Protein AF-A0A259ICT6-F1 (afdb_monomer_lite)

Secondary structure (DSSP, 8-state):
----SEEEEEEETTS-EEEEEEESSS-------SEEEEEEEEETTEEEEEEEEE-SSS---------

Foldseek 3Di:
DQDFQKWKWKAAPVRDTPDTDGGRTSDDDDDDAFHWIWIWIDDPRDTDIDIDGDDRDDDDDDDDDDD

Structure (mmCIF, N/CA/C/O backbone):
data_AF-A0A259ICT6-F1
#
_entry.id   AF-A0A259ICT6-F1
#
loop_
_atom_site.group_PDB
_atom_site.id
_atom_site.type_symbol
_atom_site.label_atom_id
_atom_site.label_alt_id
_atom_site.label_comp_id
_atom_site.label_asym_id
_atom_site.label_entity_id
_atom_site.label_seq_id
_atom_site.pdbx_PDB_ins_code
_atom_site.Cartn_x
_atom_site.Cartn_y
_atom_site.Cartn_z
_atom_site.occupancy
_atom_site.B_iso_or_equiv
_atom_site.auth_seq_id
_atom_site.auth_comp_id
_atom_site.auth_asym_id
_atom_site.auth_atom_id
_atom_site.pdbx_PDB_model_num
ATOM 1 N N . VAL A 1 1 ? 5.155 6.526 -17.728 1.00 80.81 1 VA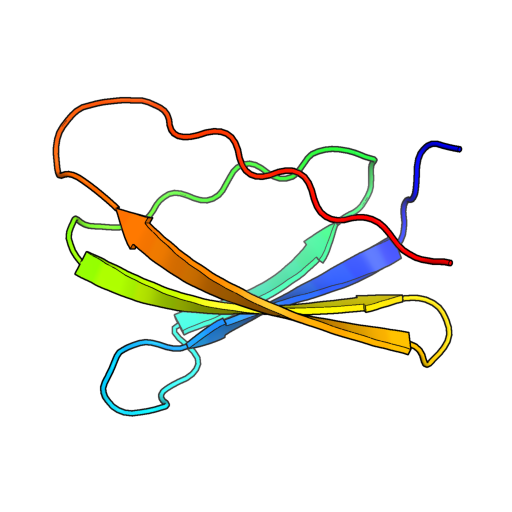L A N 1
ATOM 2 C CA . VAL A 1 1 ? 5.571 5.117 -17.916 1.00 80.81 1 VAL A CA 1
ATOM 3 C C . VAL A 1 1 ? 4.820 4.272 -16.906 1.00 80.81 1 VAL A C 1
ATOM 5 O O . VAL A 1 1 ? 4.667 4.717 -15.775 1.00 80.81 1 VAL A O 1
ATOM 8 N N . TRP A 1 2 ? 4.298 3.120 -17.318 1.00 88.25 2 TRP A N 1
ATOM 9 C CA . TRP A 1 2 ? 3.688 2.157 -16.402 1.00 88.25 2 TRP A CA 1
ATOM 10 C C . TRP A 1 2 ? 4.787 1.335 -15.731 1.00 88.25 2 TRP A C 1
ATOM 12 O O . TRP A 1 2 ? 5.694 0.865 -16.411 1.00 88.25 2 TRP A O 1
ATOM 22 N N . ILE A 1 3 ? 4.725 1.213 -14.406 1.00 89.12 3 ILE A N 1
ATOM 23 C CA . ILE A 1 3 ? 5.747 0.533 -13.604 1.00 89.12 3 ILE A CA 1
ATOM 24 C C . ILE A 1 3 ? 5.231 -0.846 -13.202 1.00 89.12 3 ILE A C 1
ATOM 26 O O . ILE A 1 3 ? 4.082 -0.979 -12.797 1.00 89.12 3 ILE A O 1
ATOM 30 N N . PHE A 1 4 ? 6.097 -1.849 -13.289 1.00 92.19 4 PHE A N 1
ATOM 31 C CA . PHE A 1 4 ? 5.898 -3.193 -12.751 1.00 92.19 4 PHE A CA 1
ATOM 32 C C . PHE A 1 4 ? 7.082 -3.536 -11.838 1.00 92.19 4 PHE A C 1
ATOM 34 O O . PHE A 1 4 ? 8.132 -2.898 -11.914 1.00 92.19 4 PHE A O 1
ATOM 41 N N . GLY A 1 5 ? 6.920 -4.508 -10.944 1.00 94.75 5 GLY A N 1
ATOM 42 C CA . GLY A 1 5 ? 7.965 -4.903 -9.995 1.00 94.75 5 GLY A CA 1
ATOM 43 C C . GLY A 1 5 ? 8.141 -3.947 -8.808 1.00 94.75 5 GLY A C 1
ATOM 44 O O . GLY A 1 5 ? 9.106 -4.071 -8.058 1.00 94.75 5 GLY A O 1
ATOM 45 N N . ALA A 1 6 ? 7.234 -2.986 -8.608 1.00 96.38 6 ALA A N 1
ATOM 46 C CA . ALA A 1 6 ? 7.251 -2.147 -7.412 1.00 96.38 6 ALA A CA 1
ATOM 47 C C . ALA A 1 6 ? 6.866 -2.984 -6.184 1.00 96.38 6 ALA A C 1
ATOM 49 O O . ALA A 1 6 ? 5.862 -3.695 -6.201 1.00 96.38 6 ALA A O 1
ATOM 50 N N . LYS A 1 7 ? 7.635 -2.879 -5.100 1.00 97.81 7 LYS A N 1
ATOM 51 C CA . LYS A 1 7 ? 7.306 -3.518 -3.822 1.00 97.81 7 LYS A CA 1
ATOM 52 C C . LYS A 1 7 ? 6.431 -2.582 -2.995 1.00 97.81 7 LYS A C 1
ATOM 54 O O . LYS A 1 7 ? 6.792 -1.424 -2.788 1.00 97.81 7 LYS A O 1
ATOM 59 N N . ILE A 1 8 ? 5.284 -3.081 -2.551 1.00 97.94 8 ILE A N 1
ATOM 60 C CA . ILE A 1 8 ? 4.269 -2.349 -1.797 1.00 97.94 8 ILE A CA 1
ATOM 61 C C . ILE A 1 8 ? 4.193 -2.940 -0.396 1.00 97.94 8 ILE A C 1
ATOM 63 O O . ILE A 1 8 ? 3.830 -4.103 -0.221 1.00 97.94 8 ILE A O 1
ATOM 67 N N . LYS A 1 9 ? 4.497 -2.115 0.602 1.00 98.38 9 LYS A N 1
ATOM 68 C CA . LYS A 1 9 ? 4.331 -2.428 2.017 1.00 98.38 9 LYS A CA 1
ATOM 69 C C . LYS A 1 9 ? 3.274 -1.510 2.615 1.00 98.38 9 LYS A C 1
ATOM 71 O O . LYS A 1 9 ? 3.283 -0.310 2.349 1.00 98.38 9 LYS A O 1
ATOM 76 N N . ILE A 1 10 ? 2.368 -2.054 3.421 1.00 98.44 10 ILE A N 1
ATOM 77 C CA . ILE A 1 10 ? 1.337 -1.276 4.115 1.00 98.44 10 ILE A CA 1
ATOM 78 C C . ILE A 1 10 ? 1.466 -1.497 5.612 1.00 98.44 10 ILE A C 1
ATOM 80 O O . ILE A 1 10 ? 1.511 -2.636 6.081 1.00 98.44 10 ILE A O 1
ATOM 84 N N . LEU A 1 11 ? 1.514 -0.389 6.344 1.00 98.75 11 LEU A N 1
ATOM 85 C CA . LEU A 1 11 ? 1.572 -0.358 7.792 1.00 98.75 11 LEU A CA 1
ATOM 86 C C . LEU A 1 11 ? 0.262 0.184 8.359 1.00 98.75 11 LEU A C 1
ATOM 88 O O . LEU A 1 11 ? -0.319 1.122 7.808 1.00 98.75 11 LEU A O 1
ATOM 92 N N . ASN A 1 12 ? -0.193 -0.395 9.468 1.00 97.81 12 ASN A N 1
ATOM 93 C CA . ASN A 1 12 ? -1.277 0.175 10.269 1.00 97.81 12 ASN A CA 1
ATOM 94 C C . ASN A 1 12 ? -0.755 1.288 11.204 1.00 97.81 12 ASN A C 1
ATOM 96 O O . ASN A 1 12 ? 0.438 1.588 11.241 1.00 97.81 12 ASN A O 1
ATOM 100 N N . THR A 1 13 ? -1.645 1.886 11.996 1.00 97.50 13 THR A N 1
ATOM 101 C CA . THR A 1 13 ? -1.310 2.958 12.954 1.00 97.50 13 THR A CA 1
ATOM 102 C C . THR A 1 13 ? -0.361 2.533 14.080 1.00 97.50 13 THR A C 1
ATOM 104 O O . THR A 1 13 ? 0.222 3.392 14.734 1.00 97.50 13 THR A O 1
ATOM 107 N N . MET A 1 14 ? -0.169 1.229 14.296 1.00 97.88 14 MET A N 1
ATOM 108 C CA . MET A 1 14 ? 0.792 0.675 15.256 1.00 97.88 14 MET A CA 1
ATOM 109 C C . MET A 1 14 ? 2.156 0.367 14.613 1.00 97.88 14 MET A C 1
ATOM 111 O O . MET A 1 14 ? 2.974 -0.323 15.218 1.00 9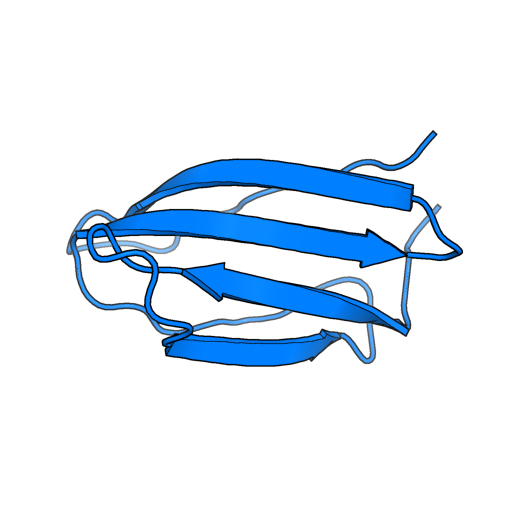7.88 14 MET A O 1
ATOM 115 N N . ASN A 1 15 ? 2.405 0.837 13.384 1.00 97.06 15 ASN A N 1
ATOM 116 C CA . ASN A 1 15 ? 3.595 0.532 12.580 1.00 97.06 15 ASN A CA 1
ATOM 117 C C . ASN A 1 15 ? 3.799 -0.968 12.296 1.00 97.06 15 ASN A C 1
ATOM 119 O O . ASN A 1 15 ? 4.908 -1.404 11.985 1.00 97.06 15 ASN A O 1
ATOM 123 N N . GLN A 1 16 ? 2.739 -1.774 12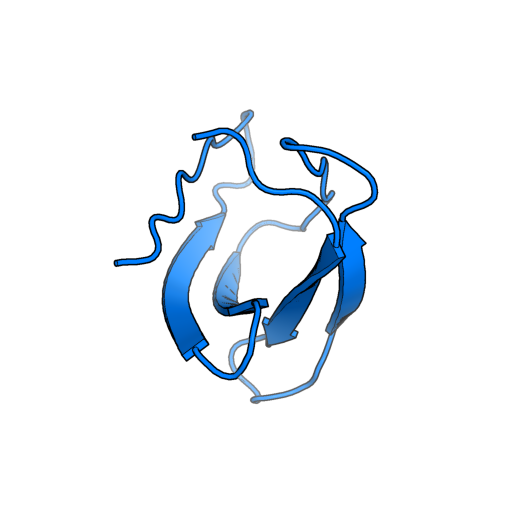.372 1.00 98.12 16 GLN A N 1
ATOM 124 C CA . GLN A 1 16 ? 2.805 -3.187 12.012 1.00 98.12 16 GLN A CA 1
ATOM 125 C C . GLN A 1 16 ? 2.597 -3.346 10.511 1.00 98.12 16 GLN A C 1
ATOM 127 O O . GLN A 1 16 ? 1.674 -2.759 9.945 1.00 98.12 16 GLN A O 1
ATOM 132 N N . VAL A 1 17 ? 3.425 -4.176 9.879 1.00 98.25 17 VAL A N 1
ATOM 133 C CA . VAL A 1 17 ? 3.262 -4.543 8.471 1.00 98.25 17 VAL A CA 1
ATOM 134 C C . VAL A 1 17 ? 2.080 -5.495 8.342 1.00 98.25 17 VAL A C 1
ATOM 136 O O . VAL A 1 17 ? 2.124 -6.611 8.852 1.00 98.25 17 VAL A O 1
ATOM 139 N N . ILE A 1 18 ? 1.034 -5.052 7.653 1.00 97.75 18 ILE A N 1
ATOM 140 C CA . ILE A 1 18 ? -0.178 -5.848 7.402 1.00 97.75 18 ILE A CA 1
ATOM 141 C C . ILE A 1 18 ? -0.261 -6.352 5.959 1.00 97.75 18 ILE A C 1
ATOM 143 O O . ILE A 1 18 ? -1.098 -7.189 5.637 1.00 97.75 18 ILE A O 1
ATOM 147 N N . PHE A 1 19 ? 0.601 -5.830 5.086 1.00 97.88 19 PHE A N 1
ATOM 148 C CA . PHE A 1 19 ? 0.728 -6.247 3.698 1.00 97.88 19 PHE A CA 1
ATOM 149 C C . PHE A 1 19 ? 2.154 -5.979 3.217 1.00 97.88 19 PHE A C 1
ATOM 151 O O . PHE A 1 19 ? 2.691 -4.898 3.468 1.00 97.88 19 PHE A O 1
ATOM 158 N N . ASP A 1 20 ? 2.751 -6.941 2.518 1.00 97.94 20 ASP A N 1
ATOM 159 C CA . ASP A 1 20 ? 4.054 -6.810 1.865 1.00 97.94 20 ASP A CA 1
ATOM 160 C C . ASP A 1 20 ? 4.077 -7.710 0.620 1.00 97.94 20 ASP A C 1
ATOM 162 O O . ASP A 1 20 ? 4.113 -8.936 0.736 1.00 97.94 20 ASP A O 1
ATOM 166 N N . ALA A 1 21 ? 3.993 -7.108 -0.567 1.00 97.38 21 ALA A N 1
ATOM 167 C CA . ALA A 1 21 ? 4.002 -7.837 -1.834 1.00 97.38 21 ALA A CA 1
ATOM 168 C C . ALA A 1 21 ? 4.618 -7.010 -2.967 1.00 97.38 21 ALA A C 1
ATOM 170 O O . ALA A 1 21 ? 4.671 -5.780 -2.916 1.00 97.38 21 ALA A O 1
ATOM 171 N N . GLN A 1 22 ? 5.054 -7.691 -4.025 1.00 97.00 22 GLN A N 1
ATOM 172 C CA . GLN A 1 22 ? 5.442 -7.053 -5.278 1.00 97.00 22 GLN A CA 1
ATOM 173 C C . GLN A 1 22 ? 4.224 -6.922 -6.198 1.00 97.00 22 GLN A C 1
ATOM 175 O O . GLN A 1 22 ? 3.427 -7.847 -6.318 1.00 97.00 22 GLN A O 1
ATOM 180 N N . ALA A 1 23 ? 4.078 -5.773 -6.852 1.00 95.69 23 ALA A N 1
ATOM 181 C CA . ALA A 1 23 ? 3.103 -5.588 -7.915 1.00 95.69 23 ALA A CA 1
ATOM 182 C C . ALA A 1 23 ? 3.667 -6.137 -9.234 1.00 95.69 23 ALA A C 1
ATOM 184 O O . ALA A 1 23 ? 4.638 -5.598 -9.767 1.00 95.69 23 ALA A O 1
ATOM 185 N N . ASP A 1 24 ? 3.040 -7.174 -9.785 1.00 92.19 24 ASP A N 1
ATOM 186 C CA . ASP A 1 24 ? 3.459 -7.787 -11.058 1.00 92.19 24 ASP A CA 1
ATOM 187 C C . ASP A 1 24 ? 3.091 -6.943 -12.289 1.00 92.19 24 ASP A C 1
ATOM 189 O O . ASP A 1 24 ? 3.562 -7.188 -13.398 1.00 92.19 24 ASP A O 1
ATOM 193 N N . GLY A 1 25 ? 2.275 -5.907 -12.098 1.00 93.19 25 GLY A N 1
ATOM 194 C CA . GLY A 1 25 ? 1.861 -4.975 -13.137 1.00 93.19 25 GLY A CA 1
ATOM 195 C C . GLY A 1 25 ? 1.606 -3.565 -12.595 1.00 93.19 25 GLY A C 1
ATOM 196 O O . GLY A 1 25 ? 1.869 -3.286 -11.424 1.00 93.19 25 GLY A O 1
ATOM 197 N N . PRO A 1 26 ? 1.060 -2.664 -13.432 1.00 93.25 26 PRO A N 1
ATOM 198 C CA . PRO A 1 26 ? 0.840 -1.259 -13.076 1.00 93.25 26 PRO A CA 1
ATOM 199 C C . PRO A 1 26 ? -0.257 -1.008 -12.041 1.00 93.25 26 PRO A C 1
ATOM 201 O O . PRO A 1 26 ? -0.375 0.106 -11.528 1.00 93.25 26 PRO A O 1
ATOM 204 N N . TYR A 1 27 ? -1.071 -2.020 -11.756 1.00 94.00 27 TYR A N 1
ATOM 205 C CA . TYR A 1 27 ? -2.141 -1.960 -10.776 1.00 94.00 27 TYR A CA 1
ATOM 206 C C . TYR A 1 27 ? -2.000 -3.111 -9.793 1.00 94.00 27 TYR A C 1
ATOM 208 O O . TYR A 1 27 ? -1.681 -4.234 -10.174 1.00 94.00 27 TYR A O 1
ATOM 216 N N . ILE A 1 28 ? -2.307 -2.822 -8.534 1.00 94.31 28 ILE A N 1
ATOM 217 C CA . ILE A 1 28 ? -2.473 -3.812 -7.481 1.00 94.31 28 ILE A CA 1
ATOM 218 C C . ILE A 1 28 ? -3.808 -3.536 -6.795 1.00 94.31 28 ILE A C 1
ATOM 220 O O . ILE A 1 28 ? -4.135 -2.386 -6.492 1.00 94.31 28 ILE A O 1
ATOM 224 N N . LEU A 1 29 ? -4.599 -4.586 -6.598 1.00 95.12 29 LEU A N 1
ATOM 225 C CA . LEU A 1 29 ? -5.837 -4.522 -5.831 1.00 95.12 29 LEU A CA 1
ATOM 226 C C . LEU A 1 29 ? -5.546 -5.069 -4.442 1.00 95.12 29 LEU A C 1
ATOM 228 O O . LEU A 1 29 ? -5.018 -6.169 -4.303 1.00 95.12 29 LEU A O 1
ATOM 232 N N . ILE A 1 30 ? -5.869 -4.285 -3.421 1.00 94.62 30 ILE A N 1
ATOM 233 C CA . ILE A 1 30 ? -5.605 -4.633 -2.029 1.00 94.62 30 ILE A CA 1
ATOM 234 C C . ILE A 1 30 ? -6.900 -4.419 -1.264 1.00 94.62 30 ILE A C 1
ATOM 236 O O . ILE A 1 30 ? -7.481 -3.336 -1.317 1.00 94.62 30 ILE A O 1
ATOM 240 N N . ASN A 1 31 ? -7.353 -5.461 -0.573 1.00 93.50 31 ASN A N 1
ATOM 241 C CA . ASN A 1 31 ? -8.515 -5.371 0.293 1.00 93.50 31 ASN A CA 1
ATOM 242 C C . ASN A 1 31 ? -8.058 -4.954 1.693 1.00 93.50 31 ASN A C 1
ATOM 244 O O . ASN A 1 31 ? -7.248 -5.645 2.309 1.00 93.50 31 ASN A O 1
ATOM 248 N N . LEU A 1 32 ? -8.555 -3.819 2.176 1.00 93.31 32 LEU A N 1
ATOM 249 C CA . LEU A 1 32 ? -8.251 -3.291 3.502 1.00 93.31 32 LEU A CA 1
ATOM 250 C C . LEU A 1 32 ? -9.556 -2.982 4.222 1.00 93.31 32 LEU A C 1
ATOM 252 O O . LEU A 1 32 ? -10.506 -2.473 3.628 1.00 93.31 32 LEU A O 1
ATOM 256 N N . THR A 1 33 ? -9.584 -3.257 5.520 1.00 94.19 33 THR A N 1
ATOM 257 C CA . THR A 1 33 ? -10.653 -2.772 6.392 1.00 94.19 33 THR A CA 1
ATOM 258 C C . THR A 1 33 ? -10.625 -1.246 6.472 1.00 94.19 33 THR A C 1
ATOM 260 O O . THR A 1 33 ? -9.601 -0.617 6.204 1.00 94.19 33 THR A O 1
ATOM 263 N N . ALA A 1 34 ? -11.738 -0.639 6.887 1.00 95.31 34 ALA A N 1
ATOM 264 C CA . ALA A 1 34 ? -11.767 0.791 7.175 1.00 95.31 34 ALA A CA 1
ATOM 265 C C . ALA A 1 34 ? -10.693 1.150 8.214 1.00 95.31 34 ALA A C 1
ATOM 267 O O . ALA A 1 34 ? -10.570 0.475 9.238 1.00 95.31 34 ALA A O 1
ATOM 268 N N . GLY A 1 35 ? -9.923 2.206 7.964 1.00 95.75 35 GLY A N 1
ATOM 269 C CA . GLY A 1 35 ? -8.831 2.584 8.854 1.00 95.75 35 GLY A CA 1
ATOM 270 C C . GLY A 1 35 ? -7.777 3.467 8.204 1.00 95.75 35 GLY A C 1
ATOM 271 O O . GLY A 1 35 ? -7.811 3.744 7.004 1.00 95.75 35 GLY A O 1
ATOM 272 N N . GLN A 1 36 ? -6.836 3.926 9.026 1.00 97.62 36 GLN A N 1
ATOM 273 C CA . GLN A 1 36 ? -5.698 4.718 8.581 1.00 97.62 36 GLN A CA 1
ATOM 274 C C . GLN A 1 36 ? -4.467 3.832 8.392 1.00 97.62 36 GLN A C 1
ATOM 276 O O . GLN A 1 36 ? -4.144 3.005 9.246 1.00 97.62 36 GLN A O 1
ATOM 281 N N . TYR A 1 37 ? -3.767 4.045 7.281 1.00 98.06 37 TYR A N 1
ATOM 282 C CA . TYR A 1 37 ? -2.600 3.264 6.896 1.00 98.06 37 TYR A CA 1
ATOM 283 C C . TYR A 1 37 ? -1.502 4.145 6.314 1.00 98.06 37 TYR A C 1
ATOM 285 O O . TYR A 1 37 ? -1.762 5.222 5.770 1.00 98.06 37 TYR A O 1
ATOM 293 N N . GLN A 1 38 ? -0.276 3.638 6.367 1.00 98.38 38 GLN A N 1
ATOM 294 C CA . GLN A 1 38 ? 0.854 4.175 5.626 1.00 98.38 38 GLN A CA 1
ATOM 295 C C . GLN A 1 38 ? 1.262 3.176 4.545 1.00 98.38 38 GLN A C 1
ATOM 297 O O . GLN A 1 38 ? 1.580 2.027 4.837 1.00 98.38 38 GLN A O 1
ATOM 302 N N . ILE A 1 39 ? 1.280 3.622 3.295 1.00 98.06 39 ILE A N 1
ATOM 303 C CA . ILE A 1 39 ? 1.787 2.854 2.161 1.00 98.06 39 ILE A CA 1
ATOM 304 C C . ILE A 1 39 ? 3.232 3.273 1.911 1.00 98.06 39 ILE A C 1
ATOM 306 O O . ILE A 1 39 ? 3.515 4.460 1.741 1.00 98.06 39 ILE A O 1
ATOM 310 N N . GLU A 1 40 ? 4.133 2.300 1.867 1.00 98.12 40 GLU A N 1
ATOM 311 C CA . GLU A 1 40 ? 5.514 2.440 1.418 1.00 98.12 40 GLU A CA 1
ATOM 312 C C . GLU A 1 40 ? 5.675 1.679 0.102 1.00 98.12 40 GLU A C 1
ATOM 314 O O . GLU A 1 40 ? 5.599 0.452 0.062 1.00 98.12 40 GLU A O 1
ATOM 319 N N . ALA A 1 41 ? 5.880 2.412 -0.987 1.00 97.69 41 ALA A N 1
ATOM 320 C CA . ALA A 1 41 ? 6.047 1.847 -2.316 1.00 97.69 41 ALA A CA 1
ATOM 321 C C . ALA A 1 41 ? 7.478 2.084 -2.801 1.00 97.69 41 ALA A C 1
ATOM 323 O O . ALA A 1 41 ? 7.897 3.229 -2.982 1.00 97.69 41 ALA A O 1
ATOM 324 N N . SER A 1 42 ? 8.232 1.009 -3.009 1.00 97.56 42 SER A N 1
ATOM 325 C CA . SER A 1 42 ? 9.627 1.071 -3.439 1.00 97.56 42 SER A CA 1
ATOM 326 C C . SER A 1 42 ? 9.809 0.533 -4.852 1.00 97.56 42 SER A C 1
ATOM 328 O O . SER A 1 42 ? 9.328 -0.556 -5.167 1.00 97.56 42 SER A O 1
ATOM 330 N N . TYR A 1 43 ? 10.548 1.264 -5.679 1.00 96.62 43 TYR A N 1
ATOM 331 C CA . TYR A 1 43 ? 10.894 0.866 -7.040 1.00 96.62 43 TYR A CA 1
ATOM 332 C C . TYR A 1 43 ? 12.285 1.399 -7.388 1.00 96.62 43 TYR A C 1
ATOM 334 O O . TYR A 1 43 ? 12.557 2.578 -7.169 1.00 96.62 43 TYR A O 1
ATOM 342 N N . GLN A 1 44 ? 13.170 0.526 -7.883 1.00 94.50 44 GLN A N 1
ATOM 343 C CA . GLN A 1 44 ? 14.542 0.869 -8.302 1.00 94.50 44 GLN A CA 1
ATOM 344 C C . GLN A 1 44 ? 15.313 1.739 -7.282 1.00 94.50 44 GLN A C 1
ATOM 346 O O . GLN A 1 44 ? 15.960 2.719 -7.632 1.00 94.50 44 GLN A O 1
ATOM 351 N N . GLY A 1 45 ? 15.206 1.406 -5.992 1.00 93.69 45 GLY A N 1
ATOM 352 C CA . GLY A 1 45 ? 15.875 2.134 -4.904 1.00 93.69 45 GLY A CA 1
ATOM 353 C C . GLY A 1 45 ? 15.162 3.406 -4.423 1.00 93.69 45 GLY A C 1
AT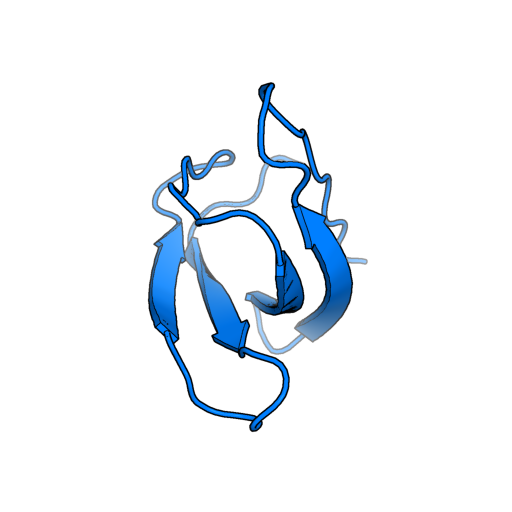OM 354 O O . GLY A 1 45 ? 15.496 3.912 -3.355 1.00 93.69 45 GLY A O 1
ATOM 355 N N . SER A 1 46 ? 14.140 3.891 -5.134 1.00 95.69 46 SER A N 1
ATOM 356 C CA . SER A 1 46 ? 13.318 5.032 -4.708 1.00 95.69 46 SER A CA 1
ATOM 357 C C . SER A 1 46 ? 12.111 4.583 -3.889 1.00 95.69 46 SER A C 1
ATOM 359 O O . SER A 1 46 ? 11.370 3.695 -4.313 1.00 95.69 46 SER A O 1
ATOM 361 N N . ILE A 1 47 ? 11.865 5.233 -2.747 1.00 97.00 47 ILE A N 1
ATOM 362 C CA . ILE A 1 47 ? 10.729 4.944 -1.856 1.00 97.00 47 ILE A CA 1
ATOM 363 C C . ILE A 1 47 ? 9.760 6.125 -1.846 1.00 97.00 47 ILE A C 1
ATOM 365 O O . ILE A 1 47 ? 10.152 7.261 -1.590 1.00 97.00 47 ILE A O 1
ATOM 369 N N . GLN A 1 48 ? 8.481 5.838 -2.070 1.00 97.38 48 GLN A N 1
ATOM 370 C CA . GLN A 1 48 ? 7.374 6.776 -1.920 1.00 97.38 48 GLN A CA 1
ATOM 371 C C . GLN A 1 48 ? 6.546 6.382 -0.697 1.00 97.38 48 GLN A C 1
ATOM 373 O O . GLN A 1 48 ? 6.133 5.228 -0.577 1.00 97.38 48 GLN A O 1
ATOM 378 N N . LYS A 1 49 ? 6.282 7.334 0.202 1.00 97.44 49 LYS A N 1
ATOM 379 C CA . LYS A 1 49 ? 5.428 7.123 1.379 1.00 97.44 49 LYS A CA 1
ATOM 380 C C . LYS A 1 49 ? 4.133 7.915 1.240 1.00 97.44 49 LYS A C 1
ATOM 382 O O . LYS A 1 49 ? 4.177 9.098 0.908 1.00 97.44 49 LYS A O 1
ATOM 387 N N . LYS A 1 50 ? 2.987 7.281 1.495 1.00 97.12 50 LYS A N 1
ATOM 388 C CA . LYS A 1 50 ? 1.672 7.940 1.479 1.00 97.12 50 LYS A CA 1
ATOM 389 C C . LYS A 1 50 ? 0.796 7.473 2.629 1.00 97.12 50 LYS A C 1
ATOM 391 O O . LYS A 1 50 ? 0.566 6.279 2.780 1.00 97.12 50 LYS A O 1
ATOM 396 N N . SER A 1 51 ? 0.249 8.420 3.378 1.00 97.25 51 SER A N 1
ATOM 397 C CA . SER A 1 51 ? -0.825 8.143 4.330 1.00 97.25 51 SER A CA 1
ATOM 398 C C . SER A 1 51 ? -2.154 8.048 3.589 1.00 97.25 51 SER A C 1
ATOM 400 O O . SER A 1 51 ? -2.462 8.907 2.759 1.00 97.25 51 SER A O 1
ATOM 402 N N . VAL A 1 52 ? -2.944 7.019 3.886 1.00 95.94 52 VAL A N 1
ATOM 403 C CA . VAL A 1 52 ? -4.281 6.829 3.315 1.00 95.94 52 VAL A CA 1
ATOM 404 C C . VAL A 1 52 ? -5.283 6.553 4.425 1.00 95.94 52 VAL A C 1
ATOM 406 O O . VAL A 1 52 ? -4.983 5.844 5.383 1.00 95.94 52 VAL A O 1
ATOM 409 N N . LEU A 1 53 ? -6.478 7.115 4.289 1.00 96.06 53 LEU A N 1
ATOM 410 C CA . LEU A 1 53 ? -7.641 6.743 5.082 1.00 96.06 53 LEU A CA 1
ATOM 411 C C . LEU A 1 53 ? -8.558 5.928 4.177 1.00 96.06 53 LEU A C 1
ATOM 413 O O . LEU A 1 53 ? -9.031 6.465 3.179 1.00 96.06 53 LEU A O 1
ATOM 417 N N . ILE A 1 54 ? -8.780 4.663 4.520 1.00 94.81 54 ILE A N 1
ATOM 418 C CA . ILE A 1 54 ? -9.744 3.791 3.852 1.00 94.81 54 ILE A CA 1
ATOM 419 C C . ILE A 1 54 ? -11.090 3.972 4.542 1.00 94.81 54 ILE A C 1
ATOM 421 O O . ILE A 1 54 ? -11.227 3.725 5.743 1.00 94.81 54 ILE A O 1
ATOM 425 N N . GLN A 1 55 ? -12.081 4.418 3.781 1.00 90.19 55 GLN A N 1
ATOM 426 C CA . GLN A 1 55 ? -13.462 4.508 4.242 1.00 90.19 55 GLN A CA 1
ATOM 427 C C . GLN A 1 55 ? -14.138 3.140 4.076 1.00 90.19 55 GLN A C 1
ATOM 429 O O . GLN A 1 55 ? -13.870 2.431 3.112 1.00 90.19 55 GLN A O 1
ATOM 434 N N . GLY A 1 56 ? -15.013 2.752 5.009 1.00 78.38 56 GLY A N 1
ATOM 435 C CA . GLY A 1 56 ? -15.609 1.405 5.045 1.00 78.38 56 GLY A CA 1
ATOM 436 C C . GLY A 1 56 ? -16.554 1.056 3.892 1.00 78.38 56 GLY A C 1
ATOM 437 O O . GLY A 1 56 ? -17.023 -0.074 3.818 1.00 78.38 56 GLY A O 1
ATOM 438 N N . SER A 1 57 ? -16.828 1.992 2.985 1.00 79.00 57 SER A N 1
ATOM 439 C CA . SER A 1 57 ? -17.653 1.763 1.804 1.00 79.00 57 SER A CA 1
ATOM 440 C C . SER A 1 57 ? -17.022 2.440 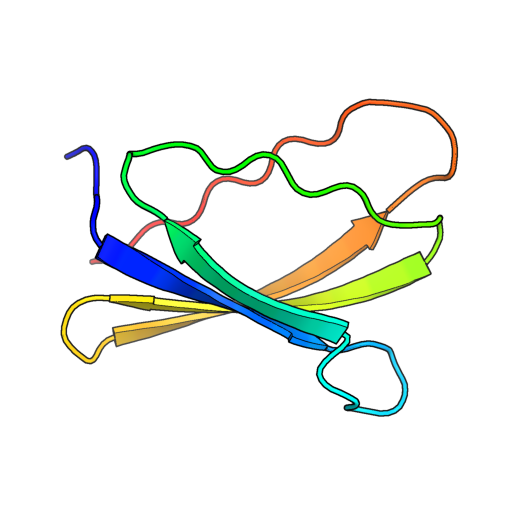0.589 1.00 79.00 57 SER A C 1
ATOM 442 O O . SER A 1 57 ? -16.938 3.666 0.545 1.00 79.00 57 SER A O 1
ATOM 444 N N . GLY A 1 58 ? -16.623 1.648 -0.408 1.00 81.38 58 GLY A N 1
ATOM 445 C CA . GLY A 1 58 ? -16.207 2.144 -1.721 1.00 81.38 58 GLY A CA 1
ATOM 446 C C . GLY A 1 58 ? -14.799 1.735 -2.151 1.00 81.38 58 GLY A C 1
ATOM 447 O O . GLY A 1 58 ? -13.932 1.410 -1.344 1.00 81.38 58 GLY A O 1
ATOM 448 N N . LEU A 1 59 ? -14.580 1.760 -3.466 1.00 88.31 59 LEU A N 1
ATOM 449 C CA . LEU A 1 59 ? -13.261 1.582 -4.064 1.00 88.31 59 LEU A CA 1
ATOM 450 C C . LEU A 1 59 ? -12.498 2.903 -4.002 1.00 88.31 59 LEU A C 1
ATOM 452 O O . LEU A 1 59 ? -12.972 3.922 -4.503 1.00 88.31 59 LEU A O 1
ATOM 456 N N . GLN A 1 60 ? -11.287 2.871 -3.454 1.00 92.38 60 GLN A N 1
ATOM 457 C CA . GLN A 1 60 ? -10.399 4.025 -3.439 1.00 92.38 60 GLN A CA 1
ATOM 458 C C . GLN A 1 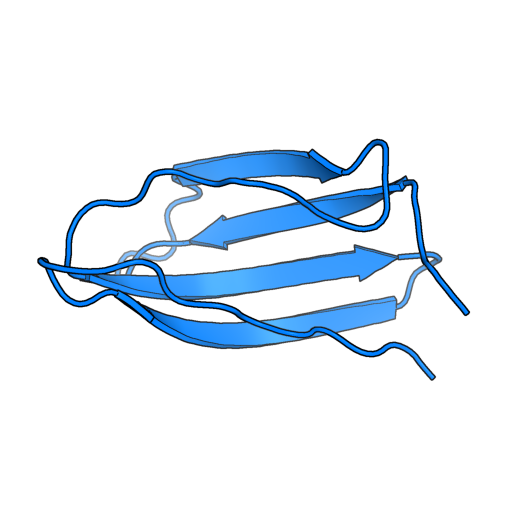60 ? -9.212 3.789 -4.368 1.00 92.38 60 GLN A C 1
ATOM 460 O O . GLN A 1 60 ? -8.522 2.775 -4.280 1.00 92.38 60 GLN A O 1
ATOM 465 N N . LYS A 1 61 ? -8.957 4.749 -5.260 1.00 93.81 61 LYS A N 1
ATOM 466 C CA . LYS A 1 61 ? -7.820 4.706 -6.181 1.00 93.81 61 LYS A CA 1
ATOM 467 C C . LYS A 1 61 ? -6.696 5.591 -5.662 1.00 93.81 61 LYS A C 1
ATOM 469 O O . LYS A 1 61 ? -6.890 6.785 -5.446 1.00 93.81 61 LYS A O 1
ATOM 474 N N . LEU A 1 62 ? -5.503 5.019 -5.540 1.00 94.19 62 LEU A N 1
ATOM 475 C CA . LEU A 1 62 ? -4.282 5.750 -5.227 1.00 94.19 62 LEU A CA 1
ATOM 476 C C . LEU A 1 62 ? -3.298 5.639 -6.389 1.00 94.19 62 LEU A C 1
ATOM 478 O O . LEU A 1 62 ? -2.939 4.540 -6.799 1.00 94.19 62 LEU A O 1
ATOM 482 N N . ALA A 1 63 ? -2.831 6.779 -6.892 1.00 94.44 63 ALA A N 1
ATOM 483 C CA . ALA A 1 63 ? -1.721 6.824 -7.837 1.00 94.44 63 ALA A CA 1
ATOM 484 C C . ALA A 1 63 ? -0.408 7.104 -7.096 1.00 94.44 63 ALA A C 1
ATOM 486 O O . ALA A 1 63 ? -0.346 7.993 -6.237 1.00 94.44 63 ALA A O 1
ATOM 487 N N . ILE A 1 64 ? 0.644 6.368 -7.445 1.00 94.44 64 ILE A N 1
ATOM 488 C CA . ILE A 1 64 ? 2.012 6.590 -6.974 1.00 94.44 64 ILE A CA 1
ATOM 489 C C . ILE A 1 64 ? 2.864 6.904 -8.200 1.00 94.44 64 ILE A C 1
ATOM 491 O O . ILE A 1 64 ? 2.727 6.261 -9.238 1.00 94.44 64 ILE A O 1
ATOM 495 N N . PHE A 1 65 ? 3.696 7.934 -8.084 1.00 92.44 65 PHE A N 1
ATOM 496 C CA . PHE A 1 65 ? 4.566 8.397 -9.153 1.00 92.44 65 PHE A CA 1
ATOM 497 C C . PHE A 1 65 ? 6.004 8.342 -8.659 1.00 92.44 65 PHE A C 1
ATOM 499 O O . PHE A 1 65 ? 6.284 8.704 -7.517 1.00 92.44 65 PHE A O 1
ATOM 506 N N . TRP A 1 66 ? 6.898 7.910 -9.536 1.00 89.25 66 TRP A N 1
ATOM 507 C CA . TRP A 1 66 ? 8.337 7.916 -9.323 1.00 89.25 66 TRP A CA 1
ATOM 508 C C . TRP A 1 66 ? 8.944 8.883 -10.338 1.00 89.25 66 TRP A C 1
ATOM 510 O O . TRP A 1 66 ? 8.438 8.986 -11.460 1.00 89.25 66 TRP A O 1
ATOM 520 N N . LYS A 1 67 ? 9.953 9.637 -9.906 1.00 78.62 67 LYS A N 1
ATOM 521 C CA . LYS A 1 67 ? 10.756 10.498 -10.777 1.00 78.62 67 LYS A CA 1
ATOM 522 C C . LYS A 1 67 ? 12.016 9.762 -11.188 1.00 78.62 67 LYS A C 1
ATOM 524 O O . LYS A 1 67 ? 12.507 8.983 -10.342 1.00 78.62 67 LYS A O 1
#

Radius of gyration: 11.79 Å; chains: 1; bounding box: 34×18×33 Å

Sequence (67 aa):
VWIFGAKIKILNTMNQVIFDAQADGPYILINLTAGQYQIEASYQGSIQKKSVLIQGSGLQKLAIFWK

pLDDT: mean 94.29, std 4.9, range [78.38, 98.75]